Protein AF-A0A820RTD8-F1 (afdb_monomer)

Nearest PDB structures (foldseek):
  8h3f-assembly1_H  TM=8.789E-01  e=8.580E-05  Homo sapiens
  4d10-assembly1_P  TM=8.688E-01  e=1.188E-04  Homo sapiens
  6r7f-assembly1_H  TM=8.282E-01  e=4.083E-04  Homo sapiens
  6r7n-assembly1_H  TM=7.895E-01  e=1.821E-03  Homo sapiens
  9e8j-assembly1_Y  TM=6.548E-01  e=4.239E-03  Homo sapiens

Structure (mmCIF, N/CA/C/O backbone):
data_AF-A0A820RTD8-F1
#
_entry.id   AF-A0A820RTD8-F1
#
loop_
_atom_site.group_PDB
_atom_site.id
_atom_site.type_symbol
_atom_site.label_atom_id
_atom_site.label_alt_id
_atom_site.label_comp_id
_atom_site.label_asym_id
_atom_site.label_entity_id
_atom_site.label_seq_id
_atom_site.pdbx_PDB_ins_code
_atom_site.Cartn_x
_atom_site.Cartn_y
_atom_site.Cartn_z
_atom_site.occupancy
_atom_site.B_iso_or_equiv
_atom_site.auth_seq_id
_atom_site.auth_comp_id
_atom_site.auth_asym_id
_atom_site.auth_atom_id
_atom_site.pdbx_PDB_model_num
ATOM 1 N N . ASP A 1 1 ? -18.171 -3.234 22.325 1.00 77.00 1 ASP A N 1
ATOM 2 C CA . ASP A 1 1 ? -17.126 -2.205 22.440 1.00 77.00 1 ASP A CA 1
ATOM 3 C C . ASP A 1 1 ? -16.808 -1.687 21.037 1.00 77.00 1 ASP A C 1
ATOM 5 O O . ASP A 1 1 ? -16.540 -2.502 20.158 1.00 77.00 1 ASP A O 1
ATOM 9 N N . LYS A 1 2 ? -16.956 -0.377 20.797 1.00 77.06 2 LYS A N 1
ATOM 10 C CA . LYS A 1 2 ? -16.791 0.235 19.463 1.00 77.06 2 LYS A CA 1
ATOM 11 C C . LYS A 1 2 ? -15.333 0.202 18.999 1.00 77.06 2 LYS A C 1
ATOM 13 O O . LYS A 1 2 ? -15.079 0.013 17.813 1.00 77.06 2 LYS A O 1
ATOM 18 N N . GLU A 1 3 ? -14.390 0.320 19.932 1.00 77.44 3 GLU A N 1
ATOM 19 C CA . GLU A 1 3 ? -12.956 0.249 19.647 1.00 77.44 3 GLU A CA 1
ATOM 20 C C . GLU A 1 3 ? -12.555 -1.167 19.210 1.00 77.44 3 GLU A C 1
ATOM 22 O O . GLU A 1 3 ? -11.855 -1.350 18.213 1.00 77.44 3 GLU A O 1
ATOM 27 N N . PHE A 1 4 ? -13.085 -2.189 19.886 1.00 80.75 4 PHE A N 1
ATOM 28 C CA . PHE A 1 4 ? -12.857 -3.584 19.508 1.00 80.75 4 PHE A CA 1
ATOM 29 C C . PHE A 1 4 ? -13.441 -3.928 18.127 1.00 80.75 4 PHE A C 1
ATOM 31 O O . PHE A 1 4 ? -12.787 -4.597 17.329 1.00 80.75 4 PHE A O 1
ATOM 38 N N . GLN A 1 5 ? -14.652 -3.453 17.812 1.00 84.06 5 GLN A N 1
ATOM 39 C CA . GLN A 1 5 ? -15.273 -3.658 16.492 1.00 84.06 5 GLN A CA 1
ATOM 40 C C . GLN A 1 5 ? -14.463 -3.005 15.366 1.00 84.06 5 GLN A C 1
ATOM 42 O O . GLN A 1 5 ? -14.321 -3.580 14.284 1.00 84.06 5 GLN A O 1
ATOM 47 N N . PHE A 1 6 ? -13.898 -1.829 15.633 1.00 83.94 6 PHE A N 1
ATOM 48 C CA . PHE A 1 6 ? -13.021 -1.139 14.700 1.00 83.94 6 PHE A CA 1
ATOM 49 C C . PHE A 1 6 ? -11.735 -1.938 14.435 1.00 83.94 6 PHE A C 1
ATOM 51 O O . PHE A 1 6 ? -11.415 -2.226 13.281 1.00 83.94 6 PHE A O 1
ATOM 58 N N . LEU A 1 7 ? 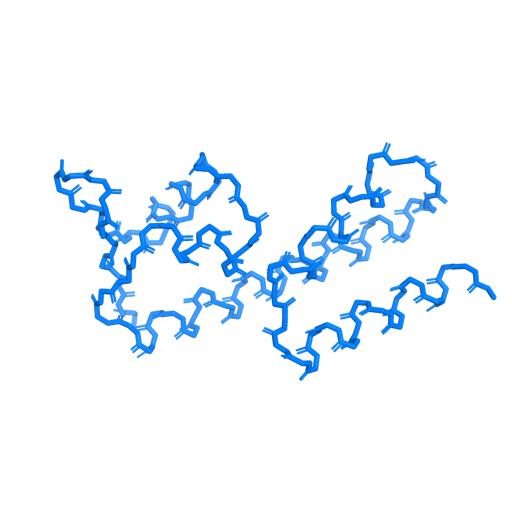-11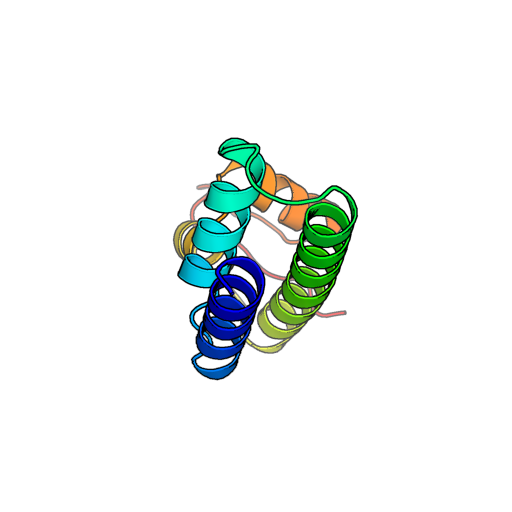.043 -2.387 15.489 1.00 82.69 7 LEU A N 1
ATOM 59 C CA . LEU A 1 7 ? -9.847 -3.225 15.351 1.00 82.69 7 LEU A CA 1
ATOM 60 C C . LEU A 1 7 ? -10.139 -4.540 14.614 1.00 82.69 7 LEU A C 1
ATOM 62 O O . LEU A 1 7 ? -9.372 -4.938 13.738 1.00 82.69 7 LEU A O 1
ATOM 66 N N . ALA A 1 8 ? -11.264 -5.192 14.915 1.00 86.75 8 ALA A N 1
ATOM 67 C CA . ALA A 1 8 ? -11.689 -6.405 14.218 1.00 86.75 8 ALA A CA 1
ATOM 68 C C . ALA A 1 8 ? -11.914 -6.158 12.715 1.00 86.75 8 ALA A C 1
ATOM 70 O O . ALA A 1 8 ? -11.537 -6.989 11.888 1.00 86.75 8 ALA A O 1
ATOM 71 N N . SER A 1 9 ? -12.466 -4.995 12.357 1.00 90.44 9 SER A N 1
ATOM 72 C CA . SER A 1 9 ? -12.657 -4.590 10.960 1.00 90.44 9 SER A CA 1
ATOM 73 C C . SER A 1 9 ? -11.317 -4.404 10.246 1.00 90.44 9 SER A C 1
ATOM 75 O O . SER A 1 9 ? -11.136 -4.934 9.152 1.00 90.44 9 SER A O 1
ATOM 77 N N . LEU A 1 10 ? -10.339 -3.748 10.884 1.00 89.25 10 LEU A N 1
ATOM 78 C CA . LEU A 1 10 ? -8.988 -3.611 10.327 1.00 89.25 10 LEU A CA 1
ATOM 79 C C . LEU A 1 10 ? -8.325 -4.971 10.084 1.00 89.25 10 LEU A C 1
ATOM 81 O O . LEU A 1 10 ? -7.792 -5.211 9.002 1.00 89.25 10 LEU A O 1
ATOM 85 N N . VAL A 1 11 ? -8.396 -5.882 11.059 1.00 88.12 11 VAL A N 1
ATOM 86 C CA . VAL A 1 11 ? -7.846 -7.240 10.921 1.00 88.12 11 VAL A CA 1
ATOM 87 C C . VAL A 1 11 ? -8.534 -8.003 9.786 1.00 88.12 11 VAL A C 1
ATOM 89 O O . VAL A 1 11 ? -7.861 -8.673 9.004 1.00 88.12 11 VAL A O 1
ATOM 92 N N . SER A 1 12 ? -9.856 -7.872 9.647 1.00 92.94 12 SER A N 1
ATOM 93 C CA . SER A 1 12 ? -10.603 -8.491 8.547 1.00 92.94 12 SER A CA 1
ATOM 94 C C . SER A 1 12 ? -10.136 -7.983 7.181 1.00 92.94 12 SER A C 1
ATOM 96 O O . SER A 1 12 ? -9.900 -8.788 6.281 1.00 92.94 12 SER A O 1
ATOM 98 N N . LEU A 1 13 ? -9.958 -6.669 7.024 1.00 92.25 13 LEU A N 1
ATOM 99 C CA . LEU A 1 13 ? -9.493 -6.070 5.769 1.00 92.25 13 LEU A CA 1
ATOM 100 C C . LEU A 1 13 ? -8.072 -6.529 5.416 1.00 92.25 13 LEU A C 1
ATOM 102 O O . LEU A 1 13 ? -7.804 -6.849 4.258 1.00 92.25 13 LEU A O 1
ATOM 106 N N . LEU A 1 14 ? -7.184 -6.646 6.409 1.00 88.69 14 LEU A N 1
ATOM 107 C CA . LEU A 1 14 ? -5.835 -7.187 6.212 1.00 88.69 14 LEU A CA 1
ATOM 108 C C . LEU A 1 14 ? -5.859 -8.662 5.792 1.00 88.69 14 LEU A C 1
ATOM 110 O O . LEU A 1 14 ? -5.167 -9.035 4.844 1.00 88.69 14 LEU A O 1
ATOM 114 N N . ASN A 1 15 ? -6.691 -9.489 6.431 1.00 88.56 15 ASN A N 1
ATOM 115 C CA . ASN A 1 15 ? -6.841 -10.904 6.073 1.00 88.56 15 ASN A CA 1
ATOM 116 C C . ASN A 1 15 ? -7.392 -11.094 4.652 1.00 88.56 15 ASN A C 1
ATOM 118 O O . ASN A 1 15 ? -6.964 -12.000 3.938 1.00 88.56 15 ASN A O 1
ATOM 122 N N . LEU A 1 16 ? -8.308 -10.221 4.227 1.00 90.12 16 LEU A N 1
ATOM 123 C CA . LEU A 1 16 ? -8.867 -10.211 2.872 1.00 90.12 16 LEU A CA 1
ATOM 124 C C . LEU A 1 16 ? -7.968 -9.501 1.849 1.00 90.12 16 LEU A C 1
ATOM 126 O O . LEU A 1 16 ? -8.327 -9.435 0.674 1.00 90.12 16 LEU A O 1
ATOM 130 N N . LYS A 1 17 ? -6.808 -8.976 2.269 1.00 85.88 17 LYS A N 1
ATOM 131 C CA . LYS A 1 17 ? -5.883 -8.193 1.431 1.00 85.88 17 LYS A CA 1
ATOM 132 C C . LYS A 1 17 ? -6.536 -6.959 0.792 1.00 85.88 17 LYS A C 1
ATOM 134 O O . LYS A 1 17 ? -6.110 -6.488 -0.260 1.00 85.88 17 LYS A O 1
ATOM 139 N N . GLN A 1 18 ? -7.567 -6.414 1.433 1.00 87.75 18 GLN A N 1
ATOM 140 C CA . GLN A 1 18 ? -8.277 -5.208 1.008 1.00 87.75 18 GLN A CA 1
ATOM 141 C C . GLN A 1 18 ? -7.554 -3.963 1.534 1.00 87.75 18 GLN A C 1
ATOM 143 O O . GLN A 1 18 ? -8.065 -3.221 2.371 1.00 87.75 18 GLN A O 1
ATOM 148 N N . TYR A 1 19 ? -6.325 -3.751 1.061 1.00 84.94 19 TYR A N 1
ATOM 149 C CA . TYR A 1 19 ? -5.445 -2.705 1.581 1.00 84.94 19 TYR A CA 1
ATOM 150 C C . TYR A 1 19 ? -6.022 -1.298 1.386 1.00 84.94 19 TYR A C 1
ATOM 152 O O . TYR A 1 19 ? -6.056 -0.525 2.337 1.00 84.94 19 TYR A O 1
ATOM 160 N N . GLY A 1 20 ? -6.579 -0.985 0.211 1.00 84.62 20 GLY A N 1
ATOM 161 C CA . GLY A 1 20 ? -7.195 0.322 -0.039 1.00 84.62 20 GLY A CA 1
ATOM 162 C C . GLY A 1 20 ? -8.301 0.679 0.961 1.00 84.62 20 GLY A C 1
ATOM 163 O O . GLY A 1 20 ? -8.350 1.804 1.457 1.00 84.62 20 GLY A O 1
ATOM 164 N N . ASP A 1 21 ? -9.151 -0.287 1.314 1.00 88.88 21 ASP A N 1
ATOM 165 C CA . ASP A 1 21 ? -10.216 -0.082 2.300 1.00 88.88 21 ASP A CA 1
ATOM 166 C C . ASP A 1 21 ? -9.674 -0.049 3.734 1.00 88.88 21 ASP A C 1
ATOM 168 O O . ASP A 1 21 ? -10.162 0.733 4.551 1.00 88.88 21 ASP A O 1
ATOM 172 N N . PHE A 1 22 ? -8.616 -0.813 4.033 1.00 90.62 22 PHE A N 1
ATOM 173 C CA . PHE A 1 22 ? -7.888 -0.721 5.303 1.00 90.62 22 PHE A CA 1
ATOM 174 C C . PHE A 1 22 ? -7.363 0.703 5.546 1.00 90.62 22 PHE A C 1
ATOM 176 O O . PHE A 1 22 ? -7.584 1.270 6.618 1.00 90.62 22 PHE A O 1
ATOM 183 N N . TYR A 1 23 ? -6.724 1.319 4.549 1.00 85.81 23 TYR A N 1
ATOM 184 C CA . TYR A 1 23 ? -6.184 2.674 4.683 1.00 85.81 23 TYR A CA 1
ATOM 185 C C . TYR A 1 23 ? -7.280 3.743 4.798 1.00 85.81 23 TYR A C 1
ATOM 187 O O . TYR A 1 23 ? -7.153 4.651 5.622 1.00 85.81 23 TYR A O 1
ATOM 195 N N . LYS A 1 24 ? -8.389 3.614 4.055 1.00 85.75 24 LYS A N 1
ATOM 196 C CA . LYS A 1 24 ? -9.559 4.503 4.208 1.00 85.75 24 LYS A CA 1
ATOM 197 C C . LYS A 1 24 ? -10.165 4.419 5.608 1.00 85.75 24 LYS A C 1
ATOM 199 O O . LYS A 1 24 ? -10.488 5.445 6.212 1.00 85.75 24 LYS A O 1
ATOM 204 N N . LEU A 1 25 ? -10.310 3.201 6.136 1.00 86.56 25 LEU A N 1
ATOM 205 C CA . LEU A 1 25 ? -10.863 2.985 7.470 1.00 86.56 25 LEU A CA 1
ATOM 206 C C . LEU A 1 25 ? -9.968 3.624 8.542 1.00 86.56 25 LEU A C 1
ATOM 208 O O . LEU A 1 25 ? -10.472 4.324 9.417 1.00 86.56 25 LEU A O 1
ATOM 212 N N . CYS A 1 26 ? -8.649 3.472 8.412 1.00 84.50 26 CYS A N 1
ATOM 213 C CA . CYS A 1 26 ? -7.661 4.131 9.264 1.00 84.50 26 CYS A CA 1
ATOM 214 C C . CYS A 1 26 ? -7.789 5.669 9.274 1.00 84.50 26 CYS A C 1
ATOM 216 O O . CYS A 1 26 ? -7.812 6.261 10.357 1.00 84.50 26 CYS A O 1
ATOM 218 N N . GLN A 1 27 ? -7.917 6.309 8.102 1.00 78.06 27 GLN A N 1
ATOM 219 C CA . GLN A 1 27 ? -8.069 7.772 7.976 1.00 78.06 27 GLN A CA 1
ATOM 220 C C . GLN A 1 27 ? -9.360 8.282 8.638 1.00 78.06 27 GLN A C 1
ATOM 222 O O . GLN A 1 27 ? -9.349 9.276 9.367 1.00 78.06 27 GLN A O 1
ATOM 227 N N . THR A 1 28 ? -10.458 7.540 8.473 1.00 76.38 28 THR A N 1
ATOM 228 C CA . THR A 1 28 ? -11.776 7.898 9.026 1.00 76.38 28 THR A CA 1
ATOM 229 C C . THR A 1 28 ? -11.756 7.983 10.559 1.00 76.38 28 THR A C 1
ATOM 231 O O . THR A 1 28 ? -12.427 8.826 11.157 1.00 76.38 28 THR A O 1
ATOM 234 N N . THR A 1 29 ? -10.974 7.134 11.22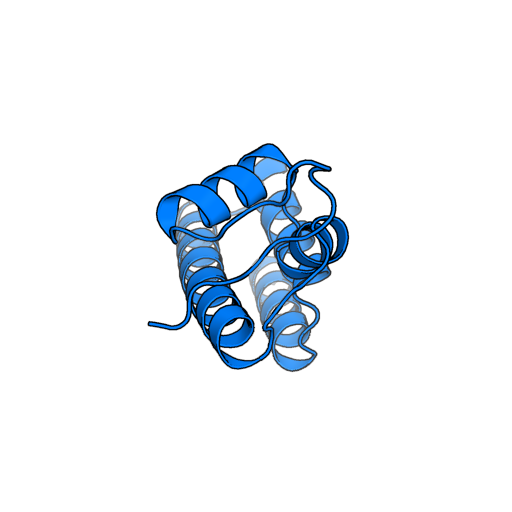8 1.00 67.75 29 THR A N 1
ATOM 235 C CA . THR A 1 29 ? -10.804 7.175 12.692 1.00 67.75 29 THR A CA 1
ATOM 236 C C . THR A 1 29 ? -9.924 8.315 13.178 1.00 67.75 29 THR A C 1
ATOM 238 O O . THR A 1 29 ? -10.209 8.878 14.232 1.00 67.75 29 THR A O 1
ATOM 241 N N . THR A 1 30 ? -8.876 8.676 12.432 1.00 61.47 30 THR A N 1
ATOM 242 C CA . THR A 1 30 ? -7.979 9.772 12.833 1.00 61.47 30 THR A CA 1
ATOM 243 C C . THR A 1 30 ? -8.641 11.144 12.721 1.00 61.47 30 THR A C 1
ATOM 245 O O . THR A 1 30 ? -8.298 12.042 13.483 1.00 61.47 30 THR A O 1
ATOM 248 N N . GLU A 1 31 ? -9.611 11.302 11.816 1.00 59.94 31 GLU A N 1
ATOM 249 C CA . GLU A 1 31 ? -10.297 12.577 11.566 1.00 59.94 31 GLU A CA 1
ATOM 250 C C . GLU A 1 31 ? -11.498 12.815 12.494 1.00 59.94 31 GLU A C 1
ATOM 252 O O . GLU A 1 31 ? -11.771 13.950 12.875 1.00 59.94 31 GLU A O 1
ATOM 257 N N . ASN A 1 32 ? -12.195 11.757 12.923 1.00 58.81 32 ASN A N 1
ATOM 258 C CA . ASN A 1 32 ? -13.428 11.885 13.711 1.00 58.81 32 ASN A CA 1
ATOM 259 C C . ASN A 1 32 ? -13.213 12.094 15.223 1.00 58.81 32 ASN A C 1
ATOM 261 O O . ASN A 1 32 ? -14.187 12.095 15.981 1.00 58.81 32 ASN A O 1
ATOM 265 N N . GLY A 1 33 ? -11.964 12.237 15.688 1.00 54.53 33 GLY A N 1
ATOM 266 C CA . GLY A 1 33 ? -11.621 12.614 17.071 1.00 54.53 33 GLY A CA 1
ATOM 267 C C . GLY A 1 33 ? -12.165 11.693 18.175 1.00 54.53 33 GLY A C 1
ATOM 268 O O . GLY A 1 33 ? -12.163 12.068 19.344 1.00 54.53 33 GLY A O 1
ATOM 269 N N . SER A 1 34 ? -12.667 10.510 17.817 1.00 56.94 34 SER A N 1
ATOM 270 C CA . SER A 1 34 ? -13.441 9.624 18.699 1.00 56.94 34 SER A CA 1
ATOM 271 C C . SER A 1 34 ? -12.628 8.443 19.238 1.00 56.94 34 SER A C 1
ATOM 273 O O . SER A 1 34 ? -13.170 7.621 19.975 1.00 56.94 34 SER A O 1
ATOM 275 N N . SER A 1 35 ? -11.341 8.356 18.890 1.00 66.50 35 SER A N 1
ATOM 276 C CA . SER A 1 35 ? -10.415 7.323 19.356 1.00 66.50 35 SER A CA 1
ATOM 277 C C . SER A 1 35 ? -9.529 7.827 20.495 1.00 66.50 35 SER A C 1
ATOM 279 O O . SER A 1 35 ? -9.062 8.968 20.488 1.00 66.50 35 SER A O 1
ATOM 281 N N . SER A 1 36 ? -9.256 6.961 21.473 1.00 78.31 36 SER A N 1
ATOM 282 C CA . SER A 1 36 ? -8.259 7.245 22.509 1.00 78.31 36 SER A CA 1
ATOM 283 C C . SER A 1 36 ? -6.866 7.497 21.904 1.00 78.31 36 SER A C 1
ATOM 285 O O . SER A 1 36 ? -6.526 6.979 20.837 1.00 78.31 36 SER A O 1
ATOM 287 N N . GLN A 1 37 ? -6.015 8.267 22.595 1.00 81.06 37 GLN A N 1
ATOM 288 C CA . GLN A 1 37 ? -4.644 8.552 22.139 1.00 81.06 37 GLN A CA 1
ATOM 289 C C . GLN A 1 37 ? -3.839 7.265 21.886 1.00 81.06 37 GLN A C 1
ATOM 291 O O . GLN A 1 37 ? -3.113 7.166 20.897 1.00 81.06 37 GLN A O 1
ATOM 296 N N . THR A 1 38 ? -4.016 6.257 22.743 1.00 81.88 38 THR A N 1
ATOM 297 C CA . THR A 1 38 ? -3.403 4.932 22.595 1.00 81.88 38 THR A CA 1
ATOM 298 C C . THR A 1 38 ? -3.894 4.210 21.340 1.00 81.88 38 THR A C 1
ATOM 300 O O . THR A 1 38 ? -3.087 3.634 20.613 1.00 81.88 38 THR A O 1
ATOM 303 N N . MET A 1 39 ? -5.194 4.271 21.036 1.00 79.62 39 MET A N 1
ATOM 304 C CA . MET A 1 39 ? -5.746 3.682 19.814 1.00 79.62 39 MET A CA 1
ATOM 305 C C . MET A 1 39 ? -5.152 4.339 18.564 1.00 79.62 39 MET A C 1
ATOM 307 O O . MET A 1 39 ? -4.703 3.642 17.658 1.00 79.62 39 MET A O 1
ATOM 311 N N . THR A 1 40 ? -5.071 5.670 18.540 1.00 80.62 40 THR A N 1
ATOM 312 C CA . THR A 1 40 ? -4.467 6.415 17.427 1.00 80.62 40 THR A CA 1
ATOM 313 C C . THR A 1 40 ? -3.007 6.009 17.197 1.00 80.62 40 THR A C 1
ATOM 315 O O . THR A 1 40 ? -2.614 5.761 16.058 1.00 80.62 40 THR A O 1
ATOM 318 N N . GLN A 1 41 ? -2.214 5.863 18.264 1.00 83.00 41 GLN A N 1
ATOM 319 C CA . GLN A 1 41 ? -0.826 5.392 18.169 1.00 83.00 41 GLN A CA 1
ATOM 320 C C . GLN A 1 41 ? -0.735 3.960 17.623 1.00 83.00 41 GLN A C 1
ATOM 322 O O . GLN A 1 41 ? 0.079 3.686 16.741 1.00 83.00 41 GLN A O 1
ATOM 327 N N . ASN A 1 42 ? -1.591 3.053 18.099 1.00 82.75 42 ASN A N 1
ATOM 328 C CA . ASN A 1 42 ? -1.622 1.668 17.625 1.00 82.75 42 ASN A CA 1
ATOM 329 C C . ASN A 1 42 ? -2.000 1.580 16.139 1.00 82.75 42 ASN A C 1
ATOM 331 O O . ASN A 1 42 ? -1.371 0.837 15.386 1.00 82.75 42 ASN A O 1
ATOM 335 N N . ILE A 1 43 ? -2.982 2.373 15.701 1.00 84.88 43 ILE A N 1
ATOM 336 C CA . ILE A 1 43 ? -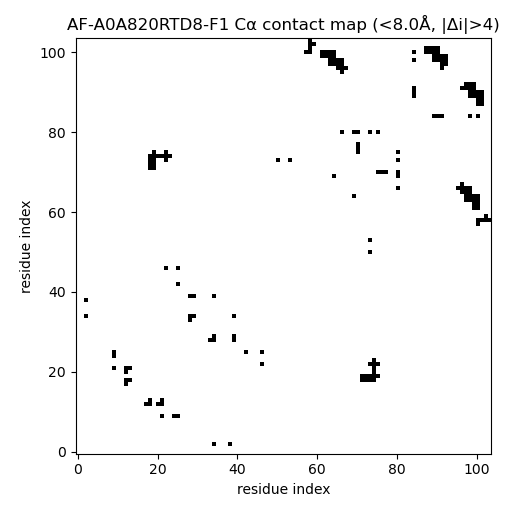3.384 2.474 14.293 1.00 84.88 43 ILE A CA 1
ATOM 337 C C . ILE A 1 43 ? -2.213 2.978 13.443 1.00 84.88 43 ILE A C 1
ATOM 339 O O . ILE A 1 43 ? -1.888 2.365 12.429 1.00 84.88 43 ILE A O 1
ATOM 343 N N . GLN A 1 44 ? -1.528 4.043 13.867 1.00 84.62 44 GLN A N 1
ATOM 344 C CA . GLN A 1 44 ? -0.369 4.581 13.145 1.00 84.62 44 GLN A CA 1
ATOM 345 C C . GLN A 1 44 ? 0.761 3.550 13.005 1.00 84.62 44 GLN A C 1
ATOM 347 O O . GLN A 1 44 ? 1.333 3.400 11.923 1.00 84.62 44 GLN A O 1
ATOM 352 N N . GLN A 1 45 ? 1.058 2.796 14.068 1.00 85.38 45 GLN A N 1
ATOM 353 C CA . GLN A 1 45 ? 2.047 1.716 14.012 1.00 85.38 45 GLN A CA 1
ATOM 354 C C . GLN A 1 45 ? 1.622 0.586 13.068 1.00 85.38 45 GLN A C 1
ATOM 356 O O . GLN A 1 45 ? 2.458 0.050 12.337 1.00 85.38 45 GLN A O 1
ATOM 361 N N . LEU A 1 46 ? 0.334 0.231 13.057 1.00 86.44 46 LEU A N 1
ATOM 362 C CA . LEU A 1 46 ? -0.200 -0.789 12.160 1.00 86.44 46 LEU A CA 1
ATOM 363 C C . LEU A 1 46 ? -0.100 -0.351 10.694 1.00 86.44 46 LEU A C 1
ATOM 365 O O . LEU A 1 46 ? 0.415 -1.108 9.875 1.00 86.44 46 LEU A O 1
ATOM 369 N N . ILE A 1 47 ? -0.513 0.882 10.380 1.00 86.06 47 ILE A N 1
ATOM 370 C CA . ILE A 1 47 ? -0.374 1.488 9.046 1.00 86.06 47 ILE A CA 1
ATOM 371 C C . ILE A 1 47 ? 1.082 1.420 8.592 1.00 86.06 47 ILE A C 1
ATOM 373 O O . ILE A 1 47 ? 1.353 0.941 7.497 1.00 86.06 47 ILE A O 1
ATOM 377 N N . SER A 1 48 ? 2.020 1.850 9.441 1.00 85.75 48 SER A N 1
ATOM 378 C CA . SER A 1 48 ? 3.449 1.845 9.114 1.00 85.75 48 SER A CA 1
ATOM 379 C C . SER A 1 48 ? 3.945 0.446 8.724 1.00 85.75 48 SER A C 1
ATOM 381 O O . SER A 1 48 ? 4.569 0.284 7.675 1.00 85.75 48 SER A O 1
ATOM 383 N N . ARG A 1 49 ? 3.603 -0.586 9.508 1.00 88.19 49 ARG A N 1
ATOM 384 C CA . ARG A 1 49 ? 4.001 -1.979 9.232 1.00 88.19 49 ARG A CA 1
ATOM 385 C C . ARG A 1 49 ? 3.383 -2.525 7.946 1.00 88.19 49 ARG A C 1
ATOM 387 O O . ARG A 1 49 ? 4.085 -3.155 7.161 1.00 88.19 49 ARG A O 1
ATOM 394 N N . VAL A 1 50 ? 2.092 -2.279 7.729 1.00 88.00 50 VAL A N 1
ATOM 395 C CA . VAL A 1 50 ? 1.375 -2.742 6.530 1.00 88.00 50 VAL A CA 1
ATOM 396 C C . VAL A 1 50 ? 1.929 -2.064 5.278 1.00 88.00 50 VAL A C 1
ATOM 398 O O . VAL A 1 50 ? 2.133 -2.728 4.265 1.00 88.00 50 VAL A O 1
ATOM 401 N N . THR A 1 51 ? 2.252 -0.770 5.352 1.00 86.56 51 THR A N 1
ATOM 402 C CA . THR A 1 51 ? 2.876 -0.042 4.240 1.00 86.56 51 THR A CA 1
ATOM 403 C C . THR A 1 51 ? 4.235 -0.622 3.879 1.00 86.56 51 THR A C 1
ATOM 405 O O . THR A 1 51 ? 4.472 -0.874 2.702 1.00 86.56 51 THR A O 1
ATOM 408 N N . ILE A 1 52 ? 5.096 -0.897 4.866 1.00 88.12 52 ILE A N 1
ATOM 409 C CA . ILE A 1 52 ? 6.405 -1.525 4.622 1.00 88.12 52 ILE A CA 1
ATOM 410 C C . ILE A 1 52 ? 6.228 -2.871 3.906 1.00 88.12 52 ILE A C 1
ATOM 412 O O . ILE A 1 52 ? 6.831 -3.088 2.858 1.00 88.12 52 ILE A O 1
ATOM 416 N N . GLN A 1 53 ? 5.342 -3.734 4.411 1.00 88.31 53 GLN A N 1
ATOM 417 C CA . GLN A 1 53 ? 5.081 -5.041 3.798 1.00 88.31 53 GLN A CA 1
ATOM 418 C C . GLN A 1 53 ? 4.544 -4.925 2.366 1.00 88.31 53 GLN A C 1
ATOM 420 O O . GLN A 1 53 ? 4.968 -5.667 1.483 1.00 88.31 53 GLN A O 1
ATOM 425 N N . ASN A 1 54 ? 3.622 -3.996 2.110 1.00 88.25 54 ASN A N 1
ATOM 426 C CA . ASN A 1 54 ? 3.068 -3.792 0.773 1.00 88.25 54 ASN A CA 1
ATOM 427 C C . ASN A 1 54 ? 4.118 -3.272 -0.215 1.00 88.25 54 ASN A C 1
ATOM 429 O O . ASN A 1 54 ? 4.161 -3.736 -1.352 1.00 88.25 54 ASN A O 1
ATOM 433 N N . VAL A 1 55 ? 4.985 -2.353 0.218 1.00 90.69 55 VAL A N 1
ATOM 434 C CA . VAL A 1 55 ? 6.114 -1.858 -0.583 1.00 90.69 55 VAL A CA 1
ATOM 435 C C . VAL A 1 55 ? 7.046 -3.008 -0.972 1.00 90.69 55 VAL A C 1
ATOM 437 O O . VAL A 1 55 ? 7.353 -3.166 -2.152 1.00 90.69 55 VAL A O 1
ATOM 440 N N . GLU A 1 56 ? 7.433 -3.855 -0.016 1.00 90.94 56 GLU A N 1
ATOM 441 C CA . GLU A 1 56 ? 8.283 -5.028 -0.271 1.00 90.94 56 GLU A CA 1
ATOM 442 C C . GLU A 1 56 ? 7.618 -6.020 -1.239 1.00 90.94 56 GLU A C 1
ATOM 444 O O . GLU A 1 56 ? 8.253 -6.517 -2.172 1.00 90.94 56 GLU A O 1
ATOM 449 N N . LEU A 1 57 ? 6.317 -6.279 -1.076 1.00 89.69 57 LEU A N 1
ATOM 450 C CA . LEU A 1 57 ? 5.561 -7.137 -1.991 1.00 89.69 57 LEU A CA 1
ATOM 451 C C . LEU A 1 57 ? 5.509 -6.563 -3.409 1.00 89.69 57 LEU A C 1
ATOM 453 O O . LEU A 1 57 ? 5.616 -7.324 -4.372 1.00 89.69 57 LEU A O 1
ATOM 457 N N . ILE A 1 58 ? 5.364 -5.245 -3.552 1.00 92.19 58 ILE A N 1
ATOM 458 C CA . ILE A 1 58 ? 5.341 -4.582 -4.858 1.00 92.19 58 ILE A CA 1
ATOM 459 C C . ILE A 1 58 ? 6.697 -4.712 -5.559 1.00 92.19 58 ILE A C 1
ATOM 461 O O . ILE A 1 58 ? 6.730 -5.081 -6.732 1.00 92.19 58 ILE A O 1
ATOM 465 N N . GLU A 1 59 ? 7.804 -4.489 -4.845 1.00 93.44 59 GLU A N 1
ATOM 466 C CA . GLU A 1 59 ? 9.166 -4.646 -5.382 1.00 93.44 59 GLU A CA 1
ATOM 467 C C . GLU A 1 59 ? 9.427 -6.076 -5.873 1.00 93.44 59 GLU A C 1
ATOM 469 O O . GLU A 1 59 ? 10.049 -6.295 -6.918 1.00 93.44 59 GLU A O 1
ATOM 474 N N . LEU A 1 60 ? 8.902 -7.072 -5.159 1.00 92.38 60 LEU A N 1
ATOM 475 C CA . LEU A 1 60 ? 9.030 -8.471 -5.551 1.00 92.38 60 LEU A CA 1
ATOM 476 C C . LEU A 1 60 ? 8.128 -8.828 -6.740 1.00 92.38 60 LEU A C 1
ATOM 478 O O . LEU A 1 60 ? 8.579 -9.508 -7.667 1.00 92.38 60 LEU A O 1
ATOM 482 N N . ALA A 1 61 ? 6.872 -8.385 -6.737 1.00 91.62 61 ALA A N 1
ATOM 483 C CA . ALA A 1 61 ? 5.859 -8.849 -7.681 1.00 91.62 61 ALA A CA 1
ATOM 484 C C . ALA A 1 61 ? 5.863 -8.100 -9.022 1.00 91.62 61 ALA A C 1
ATOM 486 O O . ALA A 1 61 ? 5.588 -8.713 -10.056 1.00 91.62 61 ALA A O 1
ATOM 487 N N . TYR A 1 62 ? 6.194 -6.807 -9.033 1.00 92.69 62 TYR A N 1
ATOM 488 C CA . TYR A 1 62 ? 5.998 -5.952 -10.202 1.00 92.69 62 TYR A CA 1
ATOM 489 C C . TYR A 1 62 ? 7.318 -5.440 -10.768 1.00 92.69 62 TYR A C 1
ATOM 491 O O . TYR A 1 62 ? 8.141 -4.853 -10.075 1.00 92.69 62 TYR A O 1
ATOM 499 N N . LYS A 1 63 ? 7.493 -5.620 -12.082 1.00 92.88 63 LYS A N 1
ATOM 500 C CA . LYS A 1 63 ? 8.508 -4.885 -12.856 1.00 92.88 63 LYS A CA 1
ATOM 501 C C . LYS A 1 63 ? 8.026 -3.481 -13.221 1.00 92.88 63 LYS A C 1
ATOM 503 O O . LYS A 1 63 ? 8.829 -2.570 -13.352 1.00 92.88 63 LYS A O 1
ATOM 508 N N . SER A 1 64 ? 6.718 -3.343 -13.413 1.00 94.38 64 SER A N 1
ATOM 509 C CA . SER A 1 64 ? 6.021 -2.093 -13.683 1.00 94.38 64 SER A CA 1
ATOM 510 C C . SER A 1 64 ? 4.599 -2.211 -13.139 1.00 94.38 64 SER A C 1
ATOM 512 O O . SER A 1 64 ? 4.004 -3.291 -13.203 1.00 94.38 64 SER A O 1
ATOM 514 N N . ILE A 1 65 ? 4.082 -1.127 -12.573 1.00 95.19 65 ILE A N 1
ATOM 515 C CA . ILE A 1 65 ? 2.735 -1.020 -12.012 1.00 95.19 65 ILE A CA 1
ATOM 516 C C . ILE A 1 65 ? 2.180 0.368 -12.331 1.00 95.19 65 ILE A C 1
ATOM 518 O O . ILE A 1 65 ? 2.941 1.334 -12.397 1.00 95.19 65 ILE A O 1
ATOM 522 N N . SER A 1 66 ? 0.872 0.474 -12.570 1.00 95.50 66 SER A N 1
ATOM 523 C CA . SER A 1 66 ? 0.264 1.781 -12.815 1.00 95.50 66 SER A CA 1
ATOM 524 C C . SER A 1 66 ? 0.271 2.626 -11.537 1.00 95.50 66 SER A C 1
ATOM 526 O O . SER A 1 66 ? 0.140 2.111 -10.421 1.00 95.50 66 SER A O 1
ATOM 528 N N . PHE A 1 67 ? 0.422 3.936 -11.700 1.00 93.38 67 PHE A N 1
ATOM 529 C CA . PHE A 1 67 ? 0.395 4.882 -10.592 1.00 93.38 67 PHE A CA 1
ATOM 530 C C . PHE A 1 67 ? 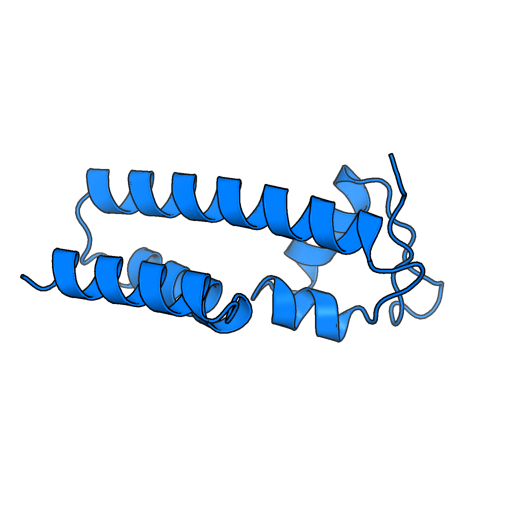-0.962 4.852 -9.865 1.00 93.38 67 PHE A C 1
ATOM 532 O O . PHE A 1 67 ? -1.013 4.820 -8.635 1.00 93.38 67 PHE A O 1
ATOM 539 N N . ASP A 1 68 ? -2.059 4.746 -10.617 1.00 92.19 68 ASP A N 1
ATOM 540 C CA . ASP A 1 68 ? -3.417 4.611 -10.078 1.00 92.19 68 ASP A CA 1
ATOM 541 C C . ASP A 1 68 ? -3.590 3.345 -9.227 1.00 92.19 68 ASP A C 1
ATOM 543 O O . ASP A 1 68 ? -4.265 3.366 -8.194 1.00 92.19 68 ASP A O 1
ATOM 547 N N . ASP A 1 69 ? -2.995 2.222 -9.636 1.00 91.25 69 ASP A N 1
ATOM 548 C CA . ASP A 1 69 ? -3.079 0.988 -8.856 1.00 91.25 69 ASP A CA 1
ATOM 549 C C . ASP A 1 69 ? -2.259 1.086 -7.570 1.00 91.25 69 ASP A C 1
ATOM 551 O O . ASP A 1 69 ? -2.713 0.599 -6.536 1.00 91.25 69 ASP A O 1
ATOM 555 N N . LEU A 1 70 ? -1.119 1.788 -7.578 1.00 91.25 70 LEU A N 1
ATOM 556 C CA . LEU A 1 70 ? -0.392 2.108 -6.344 1.00 91.25 70 LEU A CA 1
ATOM 557 C C . LEU A 1 70 ? -1.246 2.947 -5.391 1.00 91.25 70 LEU A C 1
ATOM 559 O O . LEU A 1 70 ? -1.320 2.634 -4.202 1.00 91.25 70 LEU A O 1
ATOM 563 N N . GLN A 1 71 ? -1.944 3.965 -5.897 1.00 89.75 71 GLN A N 1
ATOM 564 C CA . GLN A 1 71 ? -2.858 4.769 -5.082 1.00 89.75 71 GLN A CA 1
ATOM 565 C C . GLN A 1 71 ? -3.974 3.922 -4.470 1.00 89.75 71 GLN A C 1
ATOM 567 O O . GLN A 1 71 ? -4.274 4.066 -3.285 1.00 89.75 71 GLN A O 1
ATOM 572 N N . LYS A 1 72 ? -4.568 3.005 -5.242 1.00 87.00 72 LYS A N 1
ATOM 573 C CA . LYS A 1 72 ? -5.619 2.100 -4.748 1.00 87.00 72 LYS A CA 1
ATOM 574 C C . LYS A 1 72 ? -5.086 1.091 -3.735 1.00 87.00 72 LYS A C 1
ATOM 576 O O . LYS A 1 72 ? -5.755 0.844 -2.735 1.00 87.00 72 LYS A O 1
ATOM 581 N N . LEU A 1 73 ? -3.904 0.522 -3.971 1.00 85.81 73 LEU A N 1
ATOM 582 C CA . LEU A 1 73 ? -3.280 -0.457 -3.078 1.00 85.81 73 LEU A CA 1
ATOM 583 C C . LEU A 1 73 ? -2.906 0.171 -1.739 1.00 85.81 73 LEU A C 1
ATOM 585 O O . LEU A 1 73 ? -3.170 -0.417 -0.693 1.00 85.81 73 LEU A O 1
ATOM 589 N N . PHE A 1 74 ? -2.340 1.375 -1.759 1.00 83.81 74 PHE A N 1
ATOM 590 C CA . PHE A 1 74 ? -1.974 2.073 -0.534 1.00 83.81 74 PHE A CA 1
ATOM 591 C C . PHE A 1 74 ? -3.111 2.917 0.055 1.00 83.81 74 PHE A C 1
ATOM 593 O O . PHE A 1 74 ? -2.967 3.442 1.151 1.00 83.81 74 PHE A O 1
ATOM 600 N N . GLY A 1 75 ? -4.238 3.091 -0.641 1.00 81.25 75 GLY A N 1
ATOM 601 C CA . GLY A 1 75 ? -5.286 4.034 -0.230 1.00 81.25 75 GLY A CA 1
ATOM 602 C C . GLY A 1 75 ? -4.746 5.451 0.013 1.00 81.25 75 GLY A C 1
ATOM 603 O O . GLY A 1 75 ? -5.190 6.142 0.931 1.00 81.25 75 GLY A O 1
ATOM 604 N N . LEU A 1 76 ? -3.747 5.856 -0.776 1.00 82.81 76 LEU A N 1
ATOM 605 C CA . LEU A 1 76 ? -3.014 7.110 -0.627 1.00 82.81 76 LEU A CA 1
ATOM 606 C C . LEU A 1 76 ? -3.309 8.058 -1.785 1.00 82.81 76 LEU A C 1
ATOM 608 O O . LEU A 1 76 ? -3.580 7.644 -2.910 1.00 82.81 76 LEU A O 1
ATOM 612 N N . ASN A 1 77 ? -3.204 9.356 -1.508 1.00 86.12 77 ASN A N 1
ATOM 613 C CA . ASN A 1 77 ? -3.242 10.376 -2.550 1.00 86.12 77 ASN A CA 1
ATOM 614 C C . ASN A 1 77 ? -1.923 10.418 -3.346 1.00 86.12 77 ASN A C 1
ATOM 616 O O . ASN A 1 77 ? -0.914 9.830 -2.953 1.00 86.12 77 ASN A O 1
ATOM 620 N N . THR A 1 78 ? -1.929 11.163 -4.456 1.00 88.75 78 THR A N 1
ATOM 621 C CA . THR A 1 78 ? -0.784 11.314 -5.369 1.00 88.75 78 THR A CA 1
ATOM 622 C C . THR A 1 78 ? 0.506 11.690 -4.651 1.00 88.75 78 THR A C 1
ATOM 624 O O . THR A 1 78 ? 1.507 11.004 -4.814 1.00 88.75 78 THR A O 1
ATOM 627 N N . LYS A 1 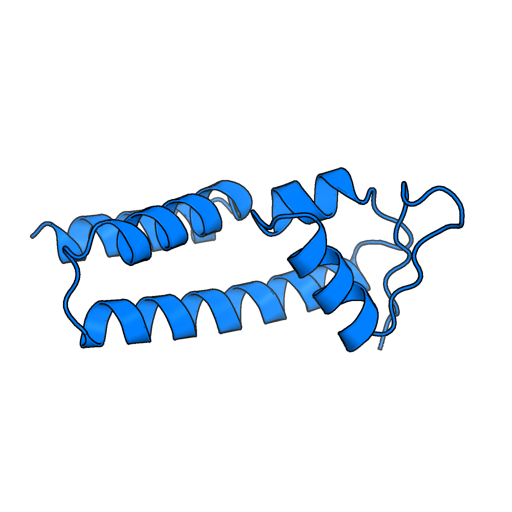79 ? 0.471 12.712 -3.787 1.00 88.94 79 LYS A N 1
ATOM 628 C CA . LYS A 1 79 ? 1.671 13.223 -3.106 1.00 88.94 79 LYS A CA 1
ATOM 629 C C . LYS A 1 79 ? 2.337 12.165 -2.231 1.00 88.94 79 LYS A C 1
ATOM 631 O O . LYS A 1 79 ? 3.557 12.077 -2.179 1.00 88.94 79 LYS A O 1
ATOM 636 N N . MET A 1 80 ? 1.538 11.363 -1.533 1.00 86.19 80 MET A N 1
ATOM 637 C CA . MET A 1 80 ? 2.069 10.327 -0.648 1.00 86.19 80 MET A CA 1
ATOM 638 C C . MET A 1 80 ? 2.637 9.141 -1.439 1.00 86.19 80 MET A C 1
ATOM 640 O O . MET A 1 80 ? 3.650 8.576 -1.038 1.00 86.19 80 MET A O 1
ATOM 644 N N . VAL A 1 81 ? 2.039 8.790 -2.583 1.00 89.88 81 VAL A N 1
ATOM 645 C CA . VAL A 1 81 ? 2.606 7.767 -3.479 1.00 89.88 81 VAL A CA 1
ATOM 646 C C . VAL A 1 81 ? 3.907 8.255 -4.121 1.00 89.88 81 VAL A C 1
ATOM 648 O O . VAL A 1 81 ? 4.877 7.502 -4.156 1.00 89.88 81 VAL A O 1
ATOM 651 N N . GLU A 1 82 ? 3.975 9.515 -4.560 1.00 92.00 82 GLU A N 1
ATOM 652 C CA . GLU A 1 82 ? 5.217 10.132 -5.055 1.00 92.00 82 GLU A CA 1
ATOM 653 C C . GLU A 1 82 ? 6.315 10.110 -3.991 1.00 9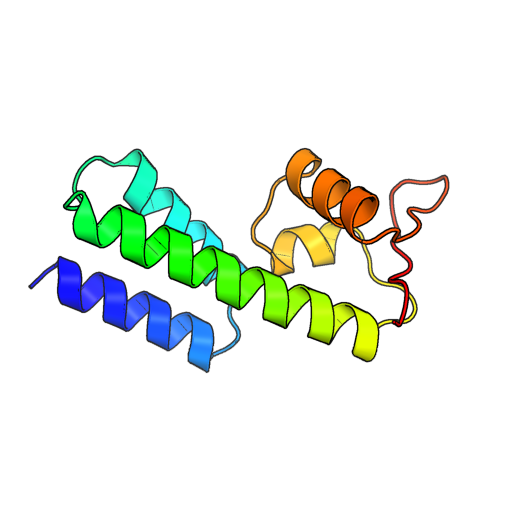2.00 82 GLU A C 1
ATOM 655 O O . GLU A 1 82 ? 7.458 9.765 -4.287 1.00 92.00 82 GLU A O 1
ATOM 660 N N . GLN A 1 83 ? 5.971 10.428 -2.739 1.00 90.75 83 GLN A N 1
ATOM 661 C CA . GLN A 1 83 ? 6.909 10.361 -1.624 1.00 90.75 83 GLN A CA 1
ATOM 662 C C . GLN A 1 83 ? 7.468 8.943 -1.445 1.00 90.75 83 GLN A C 1
ATOM 664 O O . GLN A 1 83 ? 8.685 8.790 -1.372 1.00 90.75 83 GLN A O 1
ATOM 669 N N . ILE A 1 84 ? 6.615 7.912 -1.456 1.00 90.25 84 ILE A N 1
ATOM 670 C CA . ILE A 1 84 ? 7.064 6.511 -1.391 1.00 90.25 84 ILE A CA 1
ATOM 671 C C . ILE A 1 84 ? 7.995 6.188 -2.562 1.00 90.25 84 ILE A C 1
ATOM 673 O O . ILE A 1 84 ? 9.062 5.611 -2.354 1.00 90.25 84 ILE A O 1
ATOM 677 N N . CYS A 1 85 ? 7.628 6.578 -3.787 1.00 93.06 85 CYS A N 1
ATOM 678 C CA . CYS A 1 85 ? 8.457 6.323 -4.963 1.00 93.06 85 CYS A CA 1
ATOM 679 C C . CYS A 1 85 ? 9.847 6.957 -4.810 1.00 93.06 85 CYS A C 1
ATOM 681 O O . CYS A 1 85 ? 10.855 6.293 -5.048 1.00 93.06 85 CYS A O 1
ATOM 683 N N . ASN A 1 86 ? 9.909 8.204 -4.340 1.00 93.06 86 ASN A N 1
ATOM 684 C CA . ASN A 1 86 ? 11.160 8.923 -4.112 1.00 93.06 86 ASN A CA 1
ATOM 685 C C . ASN A 1 86 ? 12.011 8.274 -3.012 1.00 93.06 86 ASN A C 1
ATOM 687 O O . ASN A 1 86 ? 13.199 8.033 -3.217 1.00 93.06 86 ASN A O 1
ATOM 691 N N . GLU A 1 87 ? 11.413 7.947 -1.864 1.00 92.06 87 GLU A N 1
ATOM 692 C CA . GLU A 1 87 ? 12.106 7.330 -0.723 1.00 92.06 87 GLU A CA 1
ATOM 693 C C . GLU A 1 87 ? 12.656 5.938 -1.055 1.00 92.06 87 GLU A C 1
ATOM 695 O O . GLU A 1 87 ? 13.726 5.554 -0.582 1.00 92.06 87 GLU A O 1
ATOM 700 N N . ARG A 1 88 ? 11.938 5.182 -1.891 1.00 92.00 88 ARG A N 1
ATOM 701 C CA . ARG A 1 88 ? 12.342 3.840 -2.333 1.00 92.00 88 ARG A CA 1
ATOM 702 C C . ARG A 1 88 ? 13.212 3.848 -3.590 1.00 92.00 88 ARG A C 1
ATOM 704 O O . ARG A 1 88 ? 13.711 2.798 -3.995 1.00 92.00 88 ARG A O 1
ATOM 711 N N . GLY A 1 89 ? 13.413 5.008 -4.215 1.00 93.31 89 GLY A N 1
ATOM 712 C CA . GLY A 1 89 ? 14.145 5.133 -5.476 1.00 93.31 89 GLY A CA 1
ATOM 713 C C . GLY A 1 89 ? 13.468 4.408 -6.644 1.00 93.31 89 GLY A C 1
ATOM 714 O O . GLY A 1 89 ? 14.155 3.887 -7.525 1.00 93.31 89 GLY A O 1
ATOM 715 N N . TRP A 1 90 ? 12.138 4.327 -6.629 1.00 95.12 90 TRP A N 1
ATOM 716 C CA . TRP A 1 90 ? 11.340 3.810 -7.736 1.00 95.12 90 TRP A CA 1
ATOM 717 C C . TRP A 1 90 ? 11.263 4.850 -8.852 1.00 95.12 90 TRP A C 1
ATOM 719 O O . TRP A 1 90 ? 11.192 6.052 -8.600 1.00 95.12 90 TRP A O 1
ATOM 729 N N . GLN A 1 91 ? 11.273 4.389 -10.100 1.00 94.56 91 GLN A N 1
ATOM 730 C CA . GLN A 1 91 ? 11.262 5.283 -11.256 1.00 94.56 91 GLN A CA 1
ATOM 731 C C . GLN A 1 91 ? 9.837 5.494 -11.750 1.00 94.56 91 GLN A C 1
ATOM 733 O O . GLN A 1 91 ? 9.166 4.530 -12.113 1.00 94.56 91 GLN A O 1
ATOM 738 N N . ILE A 1 92 ? 9.396 6.747 -11.791 1.00 93.12 92 ILE A N 1
ATOM 739 C CA . ILE A 1 92 ? 8.144 7.145 -12.437 1.00 93.12 92 ILE A CA 1
ATOM 740 C C . ILE A 1 92 ? 8.464 7.470 -13.899 1.00 93.12 92 ILE A C 1
ATOM 742 O O . ILE A 1 92 ? 9.460 8.141 -14.180 1.00 93.12 92 ILE A O 1
ATOM 746 N N . ASP A 1 93 ? 7.667 6.956 -14.833 1.00 92.38 93 ASP A N 1
ATOM 747 C CA . ASP A 1 93 ? 7.853 7.246 -16.253 1.00 92.38 93 ASP A CA 1
ATOM 748 C C . ASP A 1 93 ? 7.584 8.726 -16.589 1.00 92.38 93 ASP A C 1
ATOM 750 O O . ASP A 1 93 ? 7.010 9.484 -15.807 1.00 92.38 93 ASP A O 1
ATOM 754 N N . ALA A 1 94 ? 7.995 9.157 -17.784 1.00 86.31 94 ALA A N 1
ATOM 755 C CA . ALA A 1 94 ? 7.825 10.546 -18.220 1.00 86.31 94 ALA A CA 1
ATOM 756 C C . ALA A 1 94 ? 6.349 10.980 -18.335 1.00 86.31 94 ALA A C 1
ATOM 758 O O . ALA A 1 94 ? 6.071 12.177 -18.391 1.00 86.31 94 ALA A O 1
ATOM 759 N N . GLY A 1 95 ? 5.418 10.022 -18.398 1.00 85.94 95 GLY A N 1
ATOM 760 C CA . GLY A 1 95 ? 3.980 10.275 -18.447 1.00 85.94 95 GLY A CA 1
ATOM 761 C C . GLY A 1 95 ? 3.316 10.356 -17.071 1.00 85.94 95 GLY A C 1
ATOM 762 O O . GLY A 1 95 ? 2.158 10.757 -16.999 1.00 85.94 95 GLY A O 1
ATOM 763 N N . GLY A 1 96 ? 4.009 9.970 -15.995 1.00 85.38 96 GLY A N 1
ATOM 764 C CA . GLY A 1 96 ? 3.420 9.819 -14.664 1.00 85.38 96 GLY A CA 1
ATOM 765 C C . GLY A 1 96 ? 2.432 8.653 -14.549 1.00 85.38 96 GLY A C 1
ATOM 766 O O . GLY A 1 96 ? 1.674 8.597 -13.586 1.00 85.38 96 GLY A O 1
ATOM 767 N N . VAL A 1 97 ? 2.396 7.744 -15.528 1.00 91.38 97 VAL A N 1
ATOM 768 C CA . VAL A 1 97 ? 1.369 6.692 -15.625 1.00 91.38 97 VAL A CA 1
ATOM 769 C C . VAL A 1 97 ? 1.853 5.398 -14.996 1.00 91.38 97 VAL A C 1
ATOM 771 O O . VAL A 1 97 ? 1.079 4.707 -14.332 1.00 91.38 97 VAL A O 1
ATOM 774 N N . TYR A 1 98 ? 3.128 5.068 -15.186 1.00 95.25 98 TYR A N 1
ATOM 775 C CA . TYR A 1 98 ? 3.715 3.841 -14.671 1.00 95.25 98 TYR A CA 1
ATOM 776 C C . TYR A 1 98 ? 4.881 4.115 -13.737 1.00 95.25 98 TYR A C 1
ATOM 778 O O . TYR A 1 98 ? 5.674 5.039 -13.917 1.00 95.25 98 TYR A O 1
ATOM 786 N N . VAL A 1 99 ? 5.003 3.234 -12.753 1.00 95.94 99 VAL A N 1
ATOM 787 C CA . VAL A 1 99 ? 6.103 3.192 -11.803 1.00 95.94 99 VAL A CA 1
ATOM 788 C C . VAL A 1 99 ? 6.845 1.878 -11.981 1.00 95.94 99 VAL A C 1
ATOM 790 O O . VAL A 1 99 ? 6.232 0.821 -12.133 1.00 95.94 99 VAL A O 1
ATOM 793 N N . SER A 1 100 ? 8.171 1.947 -11.967 1.00 95.25 100 SER A N 1
ATOM 794 C CA . SER A 1 100 ? 9.074 0.800 -11.979 1.00 95.25 100 SER A CA 1
ATOM 795 C C . SER A 1 100 ? 9.687 0.642 -10.586 1.00 95.25 100 SER A C 1
ATOM 797 O O . SER A 1 100 ? 10.596 1.406 -10.233 1.00 95.25 100 SER A O 1
ATOM 799 N N . PRO A 1 101 ? 9.191 -0.311 -9.772 1.00 94.81 101 PRO A N 1
ATOM 800 C CA . PRO A 1 101 ? 9.763 -0.593 -8.465 1.00 94.81 101 PRO A CA 1
ATOM 801 C C . PRO A 1 101 ? 11.210 -1.068 -8.586 1.00 94.81 101 PRO A C 1
ATOM 803 O O . PRO A 1 101 ? 11.559 -1.857 -9.468 1.00 94.81 101 PRO A O 1
ATOM 806 N N . LYS A 1 102 ? 12.065 -0.608 -7.673 1.00 86.56 102 LYS A N 1
ATOM 807 C CA . LYS A 1 102 ? 13.450 -1.068 -7.589 1.00 86.56 102 LYS A CA 1
ATOM 808 C C . LYS A 1 102 ? 13.504 -2.305 -6.697 1.00 86.56 102 LYS A C 1
ATOM 810 O O . LYS A 1 102 ? 13.207 -2.218 -5.512 1.00 86.56 102 LYS A O 1
ATOM 815 N N . ARG A 1 103 ? 13.909 -3.449 -7.253 1.00 74.00 103 ARG A N 1
ATOM 816 C CA . ARG A 1 1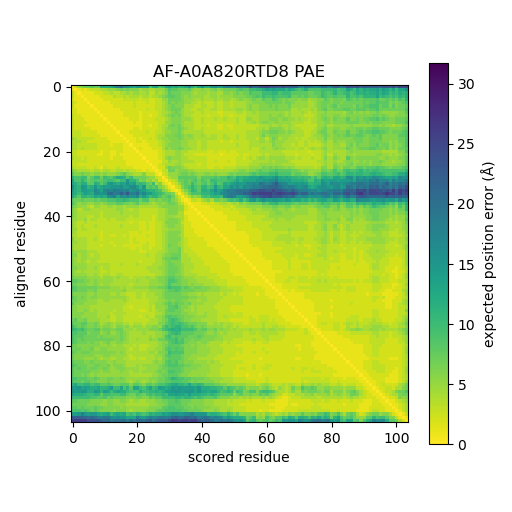03 ? 14.242 -4.630 -6.444 1.00 74.00 103 ARG A CA 1
ATOM 817 C C . ARG A 1 103 ? 15.522 -4.354 -5.660 1.00 74.00 103 ARG A C 1
ATOM 819 O O . ARG A 1 103 ? 16.547 -4.059 -6.277 1.00 74.00 103 ARG A O 1
ATOM 826 N N . ASN A 1 104 ? 15.434 -4.430 -4.335 1.00 60.09 104 ASN A N 1
ATOM 827 C CA . ASN A 1 104 ? 16.600 -4.531 -3.458 1.00 60.09 104 ASN A CA 1
ATOM 828 C C . ASN A 1 104 ? 17.105 -5.973 -3.391 1.00 60.09 104 ASN A C 1
ATOM 830 O O . ASN A 1 104 ? 16.270 -6.898 -3.527 1.00 60.09 104 ASN A O 1
#

Organism: NCBI:txid433720

InterPro domains:
  IPR000717 Proteasome component (PCI) domain [PS50250] (1-104)
  IPR033464 CSN8/PSMD8/EIF3K [PF10075] (6-101)

Secondary structure (DSSP, 8-state):
-HHHHHHHHHHHHHHTT-HHHHHHHHHHHHHSS-S-HHHHHHHHHHHHHHHHHHHHHHHHH-SSEEHHHHHHHHT--HHHHHHHHHHHTPEEPTTSSEEEPPP-

Radius of gyration: 14.87 Å; Cα contacts (8 Å, |Δi|>4): 96; chains: 1; bounding box: 34×24×41 Å

Foldseek 3Di:
DVLVVLVVVLVVCVVVLQQLVSQVSLVVVVPVPPDDPVSNVVSVVVLVVVVVVVLLVCLVPDQKDFLVVLCSSNNHDNVVSVVVCVVQVWDQDPVNTMIGGHRD

Solvent-accessible surface area (backbone atoms only — not comparable to full-ato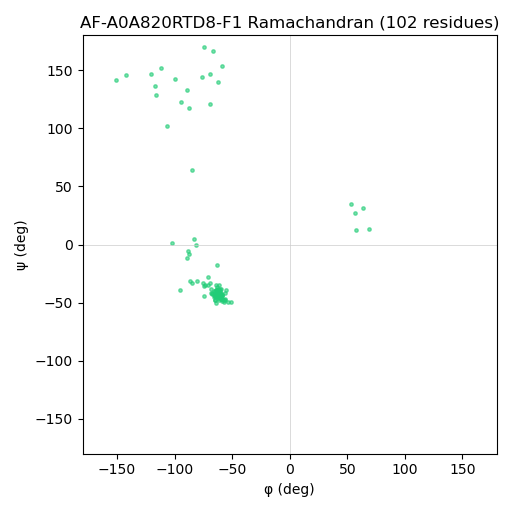m values): 5748 Å² total; per-residue (Å²): 110,74,68,58,53,50,52,51,49,45,53,50,26,58,76,70,64,37,42,27,59,35,37,49,55,55,53,57,48,70,70,64,73,78,58,55,73,67,53,52,53,52,50,52,53,49,52,53,52,52,48,53,54,51,53,54,50,43,28,72,74,32,74,60,45,47,43,69,55,51,27,46,51,57,42,41,58,70,70,58,49,52,48,51,31,61,77,62,62,29,46,65,45,100,82,65,51,39,31,31,46,51,70,128

Sequence (104 aa):
DKEFQFLASLVSLLNLKQYGDFYKLCQTTTENGSSSQTMTQNIQQLISRVTIQNVELIELAYKSISFDDLQKLFGLNTKMVEQICNERGWQIDAGGVYVSPKRN

Mean predicted aligned error: 5.23 Å

pLDDT: mean 85.73, std 8.74, range [54.53, 95.94]